Protein AF-A0A7V4G0C0-F1 (afdb_monomer_lite)

Structure (mmCIF, N/CA/C/O backbone):
data_AF-A0A7V4G0C0-F1
#
_entry.id   AF-A0A7V4G0C0-F1
#
loop_
_atom_site.group_PDB
_atom_site.id
_atom_site.type_symbol
_atom_site.label_atom_id
_atom_site.label_alt_id
_atom_site.label_comp_id
_atom_site.label_asym_id
_atom_site.label_entity_id
_atom_site.label_seq_id
_atom_site.pdbx_PDB_ins_code
_atom_site.Cartn_x
_atom_site.Cartn_y
_atom_site.Cartn_z
_atom_site.occupancy
_atom_site.B_iso_or_equiv
_atom_site.auth_seq_id
_atom_site.auth_comp_id
_atom_site.auth_asym_id
_atom_site.auth_atom_id
_atom_site.pdbx_PDB_model_num
ATOM 1 N N . MET A 1 1 ? -38.347 -63.646 46.752 1.00 43.72 1 MET A N 1
ATOM 2 C CA . MET A 1 1 ? -37.572 -63.851 47.993 1.00 43.72 1 MET A CA 1
ATOM 3 C C . MET A 1 1 ? -36.243 -63.121 47.839 1.00 43.72 1 MET A C 1
ATOM 5 O O . MET A 1 1 ? -35.435 -63.529 47.021 1.00 43.72 1 MET A O 1
ATOM 9 N N . ALA A 1 2 ? -36.072 -61.994 48.529 1.00 49.97 2 ALA A N 1
ATOM 10 C CA . ALA A 1 2 ? -34.759 -61.448 48.914 1.00 49.97 2 ALA A CA 1
ATOM 11 C C . ALA A 1 2 ? -34.487 -61.901 50.376 1.00 49.97 2 ALA A C 1
ATOM 13 O O . ALA A 1 2 ? -35.423 -62.475 50.945 1.00 49.97 2 ALA A O 1
ATOM 14 N N . PRO A 1 3 ? -33.349 -61.618 51.057 1.00 65.62 3 PRO A N 1
ATOM 15 C CA . PRO A 1 3 ? -32.111 -60.910 50.677 1.00 65.62 3 PRO A CA 1
ATOM 16 C C . PRO A 1 3 ? -30.822 -61.614 51.211 1.00 65.62 3 PRO A C 1
ATOM 18 O O . PRO A 1 3 ? -30.895 -62.747 51.664 1.00 65.62 3 PRO A O 1
ATOM 21 N N . MET A 1 4 ? -29.668 -60.919 51.162 1.00 47.00 4 MET A N 1
ATOM 22 C CA . MET A 1 4 ? -28.461 -60.952 52.044 1.00 47.00 4 MET A CA 1
ATOM 23 C C . MET A 1 4 ? -27.238 -60.651 51.152 1.00 47.00 4 MET A C 1
ATOM 25 O O . MET A 1 4 ? -26.798 -61.504 50.398 1.00 47.00 4 MET A O 1
ATOM 29 N N . SER A 1 5 ? -26.750 -59.418 50.981 1.00 51.62 5 SER A N 1
ATOM 30 C CA . SER A 1 5 ? -26.147 -58.476 51.938 1.00 51.62 5 SER A CA 1
ATOM 31 C C . SER A 1 5 ? -25.066 -59.094 52.827 1.00 51.62 5 SER A C 1
ATOM 33 O O . SER A 1 5 ? -25.373 -59.584 53.907 1.00 51.62 5 SER A O 1
ATOM 35 N N . SER A 1 6 ? -23.804 -58.955 52.409 1.00 59.97 6 SER A N 1
ATOM 36 C CA . SER A 1 6 ? -22.650 -58.907 53.312 1.00 59.97 6 SER A CA 1
ATOM 37 C C . SER A 1 6 ? -21.612 -57.927 52.776 1.00 59.97 6 SER A C 1
ATOM 39 O O . SER A 1 6 ? -21.005 -58.131 51.729 1.00 59.97 6 SER A O 1
ATOM 41 N N . ARG A 1 7 ? -21.445 -56.831 53.520 1.00 61.69 7 ARG A N 1
ATOM 42 C CA . ARG A 1 7 ? -20.310 -55.913 53.431 1.00 61.69 7 ARG A CA 1
ATOM 43 C C . ARG A 1 7 ? -19.134 -56.550 54.167 1.00 61.69 7 ARG A C 1
ATOM 45 O O . ARG A 1 7 ? -19.323 -57.027 55.282 1.00 61.69 7 ARG A O 1
ATOM 52 N N . MET A 1 8 ? -17.924 -56.440 53.631 1.00 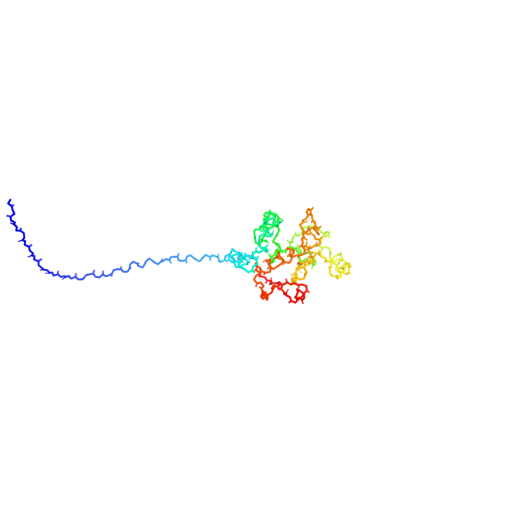60.06 8 MET A N 1
ATOM 53 C CA . MET A 1 8 ? -16.740 -56.400 54.484 1.00 60.06 8 MET A CA 1
ATOM 54 C C . MET A 1 8 ? -15.676 -55.484 53.882 1.00 60.06 8 MET A C 1
ATOM 56 O O . MET A 1 8 ? -15.568 -55.308 52.672 1.00 60.06 8 MET A O 1
ATOM 60 N N . VAL A 1 9 ? -15.000 -54.811 54.797 1.00 51.59 9 VAL A N 1
ATOM 61 C CA . VAL A 1 9 ? -14.252 -53.569 54.666 1.00 51.59 9 VAL A CA 1
ATOM 62 C C . VAL A 1 9 ? -12.749 -53.867 54.683 1.00 51.59 9 VAL A C 1
ATOM 64 O O . VAL A 1 9 ? -12.319 -54.780 55.375 1.00 51.59 9 VAL A O 1
ATOM 67 N N . SER A 1 10 ? -12.014 -53.041 53.930 1.00 48.03 10 SER A N 1
ATOM 68 C CA . SER A 1 10 ? -10.606 -52.624 54.063 1.00 48.03 10 SER A CA 1
ATOM 69 C C . SER A 1 10 ? -9.471 -53.659 54.118 1.00 48.03 10 SER A C 1
ATOM 71 O O . SER A 1 10 ? -9.377 -54.503 55.001 1.00 48.03 10 SER A O 1
ATOM 73 N N . ARG A 1 11 ? -8.468 -53.428 53.257 1.00 53.47 11 ARG A N 1
ATOM 74 C CA . ARG A 1 11 ? -7.074 -53.123 53.645 1.00 53.47 11 ARG A CA 1
ATOM 75 C C . ARG A 1 11 ? -6.246 -52.852 52.389 1.00 53.47 11 ARG A C 1
ATOM 77 O O . ARG A 1 11 ? -6.140 -53.704 51.517 1.00 53.47 11 ARG A O 1
ATOM 84 N N . GLY A 1 12 ? -5.723 -51.634 52.279 1.00 50.88 12 GLY A N 1
ATOM 85 C CA . GLY A 1 12 ? -4.867 -51.234 51.167 1.00 50.88 12 GLY A CA 1
ATOM 86 C C . GLY A 1 12 ? -3.451 -51.786 51.280 1.00 50.88 12 GLY A C 1
ATOM 87 O O . GLY A 1 12 ? -3.041 -52.215 52.352 1.00 50.88 12 GLY A O 1
ATOM 88 N N . LEU A 1 13 ? -2.689 -51.676 50.194 1.00 55.62 13 LEU A N 1
ATOM 89 C CA . LEU A 1 13 ? -1.322 -51.172 50.255 1.00 55.62 13 LEU A CA 1
ATOM 90 C C . LEU A 1 13 ? 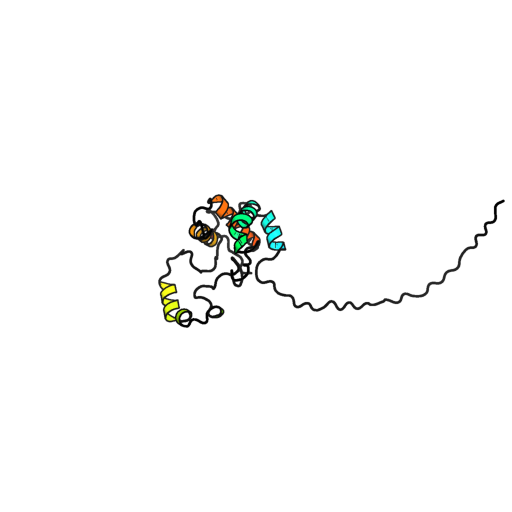-0.901 -50.689 48.866 1.00 55.62 13 LEU A C 1
ATOM 92 O O . LEU A 1 13 ? -1.011 -51.394 47.869 1.00 55.62 13 LEU A O 1
ATOM 96 N N . SER A 1 14 ? -0.462 -49.441 48.856 1.00 53.91 14 SER A N 1
ATOM 97 C CA . SER A 1 14 ? 0.157 -48.721 47.756 1.00 53.91 14 SER A CA 1
ATOM 98 C C . SER A 1 14 ? 1.357 -49.487 47.190 1.00 53.91 14 SER A C 1
ATOM 100 O O . SER A 1 14 ? 2.234 -49.875 47.961 1.00 53.91 14 SER A O 1
ATOM 102 N N . LEU A 1 15 ? 1.443 -49.637 45.865 1.00 57.47 15 LEU A N 1
ATOM 103 C CA . LEU A 1 15 ? 2.710 -49.893 45.181 1.00 57.47 15 LEU A CA 1
ATOM 104 C C . LEU A 1 15 ? 2.838 -48.993 43.943 1.00 57.47 15 LEU A C 1
ATOM 106 O O . LEU A 1 15 ? 2.327 -49.285 42.871 1.00 57.47 15 LEU A O 1
ATOM 110 N N . ILE A 1 16 ? 3.529 -47.878 44.185 1.00 58.19 16 ILE A N 1
ATOM 111 C CA . ILE A 1 16 ? 4.666 -47.365 43.412 1.00 58.19 16 ILE A CA 1
ATOM 112 C C . ILE A 1 16 ? 4.400 -47.005 41.942 1.00 58.19 16 ILE A C 1
ATOM 114 O O . ILE A 1 16 ? 4.313 -47.833 41.041 1.00 58.19 16 ILE A O 1
ATOM 118 N N . ALA A 1 17 ? 4.406 -45.689 41.736 1.00 51.28 17 ALA A N 1
ATOM 119 C CA . ALA A 1 17 ? 4.625 -45.004 40.479 1.00 51.28 17 ALA A CA 1
ATOM 120 C C . ALA A 1 17 ? 5.828 -45.560 39.697 1.00 51.28 17 ALA A C 1
ATOM 122 O O . ALA A 1 17 ? 6.952 -45.572 40.194 1.00 51.28 17 ALA A O 1
ATOM 123 N N . GLY A 1 18 ? 5.604 -45.913 38.434 1.00 50.22 18 GLY A N 1
ATOM 124 C CA . GLY A 1 18 ? 6.644 -45.871 37.414 1.00 50.22 18 GLY A CA 1
ATOM 125 C C . GLY A 1 18 ? 6.403 -44.633 36.554 1.00 50.22 18 GLY A C 1
ATOM 126 O O . GLY A 1 18 ? 5.352 -44.567 35.912 1.00 50.22 18 GLY A O 1
ATOM 127 N N . PRO A 1 19 ? 7.301 -43.632 36.527 1.00 51.25 19 PRO A N 1
ATOM 128 C CA . PRO A 1 19 ? 7.161 -42.545 35.584 1.00 51.25 19 PRO A CA 1
ATOM 129 C C . PRO A 1 19 ? 7.504 -43.138 34.219 1.00 51.25 19 PRO A C 1
ATOM 131 O O . PRO A 1 19 ? 8.668 -43.404 33.922 1.00 51.25 19 PRO A O 1
ATOM 134 N N . PHE A 1 20 ? 6.497 -43.363 33.376 1.00 54.84 20 PHE A N 1
ATOM 135 C CA . PHE A 1 20 ? 6.734 -43.419 31.940 1.00 54.84 20 PHE A CA 1
ATOM 136 C C . PHE A 1 20 ? 7.176 -42.016 31.530 1.00 54.84 20 PHE A C 1
ATOM 138 O O . PHE A 1 20 ? 6.380 -41.175 31.119 1.00 54.84 20 PHE A O 1
ATOM 145 N N . VAL A 1 21 ? 8.471 -41.757 31.716 1.00 57.97 21 VAL A N 1
ATOM 146 C CA . VAL A 1 21 ? 9.211 -40.687 31.067 1.00 57.97 21 VAL A CA 1
ATOM 147 C C . VAL A 1 21 ? 9.186 -41.037 29.585 1.00 57.97 21 VAL A C 1
ATOM 149 O O . VAL A 1 21 ? 10.120 -41.612 29.032 1.00 57.97 21 VAL A O 1
ATOM 152 N N . VAL A 1 22 ? 8.059 -40.737 28.940 1.00 59.72 22 VAL A N 1
ATOM 153 C CA . VAL A 1 22 ? 8.013 -40.522 27.502 1.00 59.72 22 VAL A CA 1
ATOM 154 C C . VAL A 1 22 ? 8.787 -39.230 27.311 1.00 59.72 22 VAL A C 1
ATOM 156 O O . VAL A 1 22 ? 8.243 -38.129 27.382 1.00 59.72 22 VAL A O 1
ATOM 159 N N . LEU A 1 23 ? 10.103 -39.392 27.199 1.00 57.41 23 LEU A N 1
ATOM 160 C CA . LEU A 1 23 ? 11.042 -38.380 26.765 1.00 57.41 23 LEU A CA 1
ATOM 161 C C . LEU A 1 23 ? 10.616 -38.010 25.344 1.00 57.41 23 LEU A C 1
ATOM 163 O O . LEU A 1 23 ? 11.039 -38.622 24.365 1.00 57.41 23 LEU A O 1
ATOM 167 N N . GLY A 1 24 ? 9.663 -37.083 25.256 1.00 56.28 24 GLY A N 1
ATOM 168 C CA . GLY A 1 24 ? 9.188 -36.532 24.006 1.00 56.28 24 GLY A CA 1
ATOM 169 C C . GLY A 1 24 ? 10.385 -35.936 23.295 1.00 56.28 24 GLY A C 1
ATOM 170 O O . GLY A 1 24 ? 10.938 -34.931 23.739 1.00 56.28 24 GLY A O 1
ATOM 171 N N . LEU A 1 25 ? 10.792 -36.586 22.206 1.00 63.81 25 LEU A N 1
ATOM 172 C CA . LEU A 1 25 ? 11.614 -36.010 21.154 1.00 63.81 25 LEU A CA 1
ATOM 173 C C . LEU A 1 25 ? 10.842 -34.812 20.594 1.00 63.81 25 LEU A C 1
ATOM 175 O O . LEU A 1 25 ? 10.155 -34.903 19.579 1.00 63.81 25 LEU A O 1
ATOM 179 N N . MET A 1 26 ? 10.914 -33.695 21.316 1.00 62.41 26 MET A N 1
ATOM 180 C CA . MET A 1 26 ? 10.516 -32.379 20.855 1.00 62.41 26 MET A CA 1
ATOM 181 C C . MET A 1 26 ? 11.519 -32.044 19.757 1.00 62.41 26 MET A C 1
ATOM 183 O O . MET A 1 26 ? 12.627 -31.573 20.015 1.00 62.41 26 MET A O 1
ATOM 187 N N . GLY A 1 27 ? 11.169 -32.466 18.543 1.00 57.12 27 GLY A N 1
ATOM 188 C CA . GLY A 1 27 ? 11.991 -32.323 17.362 1.00 57.12 27 GLY A CA 1
ATOM 189 C C . GLY A 1 27 ? 12.459 -30.884 17.245 1.00 57.12 27 GLY A C 1
ATOM 190 O O . GLY A 1 27 ? 11.662 -29.949 17.330 1.00 57.12 27 GLY A O 1
ATOM 191 N N . ILE A 1 28 ? 13.766 -30.735 17.056 1.00 65.31 28 ILE A N 1
ATOM 192 C CA . ILE A 1 28 ? 14.407 -29.509 16.601 1.00 65.31 28 ILE A CA 1
ATOM 193 C C . ILE A 1 28 ? 13.855 -29.257 15.195 1.00 65.31 28 ILE A C 1
ATOM 195 O O . ILE A 1 28 ? 14.437 -29.659 14.190 1.00 65.31 28 ILE A O 1
ATOM 199 N N . GLY A 1 29 ? 12.653 -28.689 15.125 1.00 56.47 29 GLY A N 1
ATOM 200 C CA . GLY A 1 29 ? 12.098 -28.170 13.894 1.00 56.47 29 GLY A CA 1
ATOM 201 C C . GLY A 1 29 ? 12.981 -27.002 13.505 1.00 56.47 29 GLY A C 1
ATOM 202 O O . GLY A 1 29 ? 13.102 -26.047 14.272 1.00 56.47 29 GLY A O 1
ATOM 203 N N . CYS A 1 30 ? 13.638 -27.091 12.351 1.00 53.53 30 CYS A N 1
ATOM 204 C CA . CYS A 1 30 ? 14.259 -25.932 11.735 1.00 53.53 30 CYS A CA 1
ATOM 205 C C . CYS A 1 30 ? 13.212 -24.816 11.748 1.00 53.53 30 CYS A C 1
ATOM 207 O O . CYS A 1 30 ? 12.168 -24.951 11.108 1.00 53.53 30 CYS A O 1
ATOM 209 N N . ALA A 1 31 ? 13.450 -23.765 12.533 1.00 54.53 31 ALA A N 1
ATOM 210 C CA . ALA A 1 31 ? 12.623 -22.577 12.509 1.00 54.53 31 ALA A CA 1
ATOM 211 C C . ALA A 1 31 ? 12.745 -22.010 11.095 1.00 54.53 31 ALA A C 1
ATOM 213 O O . ALA A 1 31 ? 13.726 -21.348 10.762 1.00 54.53 31 ALA A O 1
ATOM 214 N N . VAL A 1 32 ? 11.793 -22.356 10.231 1.00 56.25 32 VAL A N 1
ATOM 215 C CA . VAL A 1 32 ? 11.651 -21.725 8.928 1.00 56.25 32 VAL A CA 1
ATOM 216 C C . VAL A 1 32 ? 11.332 -20.276 9.254 1.00 56.25 32 VAL A C 1
ATOM 218 O O . VAL A 1 32 ? 10.226 -19.963 9.687 1.00 56.25 32 VAL A O 1
ATOM 221 N N . THR A 1 33 ? 12.324 -19.396 9.134 1.00 55.19 33 THR A N 1
ATOM 222 C CA . THR A 1 33 ? 12.103 -17.958 9.231 1.00 55.19 33 THR A CA 1
ATOM 223 C C . THR A 1 33 ? 11.214 -17.592 8.058 1.00 55.19 33 THR A C 1
ATOM 225 O O . THR A 1 33 ? 11.676 -17.486 6.921 1.00 55.19 33 THR A O 1
ATOM 228 N N . GLN A 1 34 ? 9.912 -17.514 8.317 1.00 57.50 34 GLN A N 1
ATOM 229 C CA . GLN A 1 34 ? 8.925 -17.166 7.314 1.00 57.50 34 GLN A CA 1
ATOM 230 C C . GLN A 1 34 ? 9.250 -15.748 6.836 1.00 57.50 34 GLN A C 1
ATOM 232 O O . GLN A 1 34 ? 9.122 -14.792 7.592 1.00 57.50 34 GLN A O 1
ATOM 237 N N . MET A 1 35 ? 9.756 -15.629 5.607 1.00 60.75 35 MET A N 1
ATOM 238 C CA . MET A 1 35 ? 10.084 -14.337 5.009 1.00 60.75 35 MET A CA 1
ATOM 239 C C . MET A 1 35 ? 8.783 -13.621 4.623 1.00 60.75 35 MET A C 1
ATOM 241 O O . MET A 1 35 ? 7.941 -14.183 3.918 1.00 60.75 35 MET A O 1
ATOM 245 N N . GLY A 1 36 ? 8.618 -12.387 5.099 1.00 75.00 36 GLY A N 1
ATOM 246 C CA . GLY A 1 36 ? 7.429 -11.564 4.879 1.00 75.00 36 GLY A CA 1
ATOM 247 C C . GLY A 1 36 ? 6.325 -11.767 5.922 1.00 75.00 36 GLY A C 1
ATOM 248 O O . GLY A 1 36 ? 6.544 -12.313 6.998 1.00 75.00 36 GLY A O 1
ATOM 249 N N . ALA A 1 37 ? 5.112 -11.293 5.613 1.00 86.25 37 ALA A N 1
ATOM 250 C CA . ALA A 1 37 ? 4.005 -11.288 6.575 1.00 86.25 37 ALA A CA 1
ATOM 251 C C . ALA A 1 37 ? 3.594 -12.699 7.058 1.00 86.25 37 ALA A C 1
ATOM 253 O O . ALA A 1 37 ? 3.952 -13.721 6.469 1.00 86.25 37 ALA A O 1
ATOM 254 N N . THR A 1 38 ? 2.809 -12.790 8.121 1.00 89.75 38 THR A N 1
ATOM 255 C CA . THR A 1 38 ? 2.214 -14.055 8.584 1.00 89.75 38 THR A CA 1
ATOM 256 C C . THR A 1 38 ? 0.690 -14.033 8.462 1.00 89.75 38 THR A C 1
ATOM 258 O O . THR A 1 38 ? 0.101 -13.042 8.033 1.00 89.75 38 THR A O 1
ATOM 261 N N . GLN A 1 39 ? 0.032 -15.148 8.790 1.00 91.50 39 GLN A N 1
ATOM 262 C CA . GLN A 1 39 ? -1.431 -15.161 8.912 1.00 91.50 39 GLN A CA 1
ATOM 263 C C . GLN A 1 39 ? -1.898 -14.367 10.142 1.00 91.50 39 GLN A C 1
ATOM 265 O O . GLN A 1 39 ? -2.913 -13.679 10.078 1.00 91.50 39 GLN A O 1
ATOM 270 N N . ASP A 1 40 ? -1.116 -14.365 11.222 1.00 92.69 40 ASP A N 1
ATOM 271 C CA . ASP A 1 40 ? -1.403 -13.545 12.404 1.00 92.69 40 ASP A CA 1
ATOM 272 C C . ASP A 1 40 ? -1.310 -12.047 12.086 1.00 92.69 40 ASP A C 1
ATOM 274 O O . ASP A 1 40 ? -2.140 -11.255 12.537 1.00 92.69 40 ASP A O 1
ATOM 278 N N . ASP A 1 41 ? -0.343 -11.652 11.251 1.00 93.25 41 ASP A N 1
ATOM 279 C CA . ASP A 1 41 ? -0.267 -10.288 10.725 1.00 93.25 41 ASP A CA 1
ATOM 280 C C . ASP A 1 41 ? -1.522 -9.909 9.940 1.00 93.25 41 ASP A C 1
ATOM 282 O O . ASP A 1 41 ? -2.035 -8.804 10.112 1.00 93.25 41 ASP A O 1
ATOM 286 N N . LEU A 1 42 ? -2.026 -10.815 9.095 1.00 95.00 42 LEU A N 1
ATOM 287 C CA . LEU A 1 42 ? -3.244 -10.590 8.322 1.00 95.00 42 LEU A CA 1
ATOM 288 C C . LEU A 1 42 ? -4.460 -10.407 9.238 1.00 95.00 42 LEU A C 1
ATOM 290 O O . LEU A 1 42 ? -5.227 -9.460 9.056 1.00 95.00 42 LEU A O 1
ATOM 294 N N . ALA A 1 43 ? -4.623 -11.268 10.244 1.00 96.38 43 ALA A N 1
ATOM 295 C CA . ALA A 1 43 ? -5.723 -11.173 11.201 1.00 96.38 43 ALA A CA 1
ATOM 296 C C . ALA A 1 43 ? -5.684 -9.844 11.975 1.00 96.38 43 ALA A C 1
ATOM 298 O O . ALA A 1 43 ? -6.685 -9.127 12.047 1.00 96.38 43 ALA A O 1
ATOM 299 N N . ARG A 1 44 ? -4.504 -9.466 12.484 1.00 94.81 44 ARG A N 1
ATOM 300 C CA . ARG A 1 44 ? -4.284 -8.183 13.164 1.00 94.81 44 ARG A CA 1
ATOM 301 C C . ARG A 1 44 ? -4.588 -6.999 12.243 1.00 94.81 44 ARG A C 1
ATOM 303 O O . ARG A 1 44 ? -5.325 -6.096 12.634 1.00 94.81 44 ARG A O 1
ATOM 310 N N . ALA A 1 45 ? -4.068 -7.016 11.018 1.00 95.81 45 ALA A N 1
ATOM 311 C CA . ALA A 1 45 ? -4.268 -5.948 10.045 1.00 95.81 45 ALA A CA 1
ATOM 312 C C . ALA A 1 45 ? -5.732 -5.793 9.622 1.00 95.81 45 ALA A C 1
ATOM 314 O O . ALA A 1 45 ? -6.205 -4.670 9.473 1.00 95.81 45 ALA A O 1
ATOM 315 N N . THR A 1 46 ? -6.466 -6.899 9.492 1.00 96.81 46 THR A N 1
ATOM 316 C CA . THR A 1 46 ? -7.904 -6.887 9.182 1.00 96.81 46 THR A CA 1
ATOM 317 C C . THR A 1 46 ? -8.702 -6.189 10.285 1.00 96.81 46 THR A C 1
ATOM 319 O O . THR A 1 46 ? -9.607 -5.414 9.990 1.00 96.81 46 THR A O 1
ATOM 322 N N . GLY A 1 47 ? -8.330 -6.389 11.555 1.00 94.56 47 GLY A N 1
ATOM 323 C CA . GLY A 1 47 ? -8.929 -5.662 12.678 1.00 94.56 47 GLY A CA 1
ATOM 324 C C . GLY A 1 47 ? -8.558 -4.174 12.718 1.00 94.56 47 GLY A C 1
ATOM 325 O O . GLY A 1 47 ? -9.390 -3.344 13.070 1.00 94.56 47 GLY A O 1
ATOM 326 N N . GLN A 1 48 ? -7.324 -3.822 12.341 1.00 94.62 48 GLN A N 1
ATOM 327 C CA . GLN A 1 48 ? -6.831 -2.437 12.357 1.00 94.62 48 GLN A CA 1
ATOM 328 C C . GLN A 1 48 ? -7.310 -1.601 11.158 1.00 94.62 48 GLN A C 1
ATOM 330 O O . GLN A 1 48 ? -7.462 -0.389 11.279 1.00 94.62 48 GLN A O 1
ATOM 335 N N . ALA A 1 49 ? -7.523 -2.231 10.002 1.00 96.56 49 ALA A N 1
ATOM 336 C CA . ALA A 1 49 ? -7.799 -1.566 8.732 1.00 96.56 49 ALA A CA 1
ATOM 337 C C . ALA A 1 49 ? -8.786 -2.379 7.872 1.00 96.56 49 ALA A C 1
ATOM 339 O O . ALA A 1 49 ? -8.487 -2.735 6.730 1.00 96.56 49 ALA A O 1
ATOM 340 N N . SER A 1 50 ? -9.974 -2.664 8.412 1.00 96.88 50 SER A N 1
ATOM 341 C CA . SER A 1 50 ? -10.982 -3.542 7.791 1.00 96.88 50 SER A CA 1
ATOM 342 C C . SER A 1 50 ? -11.405 -3.109 6.385 1.00 96.88 50 SER A C 1
ATOM 344 O O . SER A 1 50 ? -11.382 -3.919 5.464 1.00 96.88 50 SER A O 1
ATOM 346 N N . GLN A 1 51 ? -11.691 -1.819 6.174 1.00 97.56 51 GLN A N 1
ATOM 347 C CA . GLN A 1 51 ? -12.009 -1.300 4.837 1.00 97.56 51 GLN A CA 1
ATOM 348 C C . GLN A 1 51 ? -10.867 -1.561 3.843 1.00 97.56 51 GLN A C 1
ATOM 350 O O . GLN A 1 51 ? -11.104 -1.895 2.684 1.00 97.56 51 GLN A O 1
ATOM 355 N N . GLY A 1 52 ? -9.620 -1.412 4.291 1.00 97.81 52 GLY A N 1
ATOM 356 C CA . GLY A 1 52 ? -8.447 -1.667 3.465 1.00 97.81 52 GLY A CA 1
ATOM 357 C C . GLY A 1 52 ? -8.300 -3.139 3.108 1.00 97.81 52 GLY A C 1
ATOM 358 O O . GLY A 1 52 ? -8.018 -3.448 1.953 1.00 97.81 52 GLY A O 1
ATOM 359 N N . ALA A 1 53 ? -8.554 -4.031 4.069 1.00 98.19 53 ALA A N 1
ATOM 360 C CA . ALA A 1 53 ? -8.575 -5.473 3.848 1.00 98.19 53 ALA A CA 1
ATOM 361 C C . ALA A 1 53 ? -9.628 -5.860 2.797 1.00 98.19 53 ALA A C 1
ATOM 363 O O . ALA A 1 53 ? -9.324 -6.587 1.854 1.00 98.19 53 ALA A O 1
ATOM 364 N N . ASP A 1 54 ? -10.834 -5.297 2.897 1.00 98.38 54 ASP A N 1
ATOM 365 C CA . ASP A 1 54 ? -11.929 -5.545 1.958 1.00 98.38 54 ASP A CA 1
ATOM 366 C C . ASP A 1 54 ? -11.595 -5.090 0.531 1.00 98.38 54 ASP A C 1
ATOM 368 O O . ASP A 1 54 ? -11.848 -5.809 -0.440 1.00 98.38 54 ASP A O 1
ATOM 372 N N . VAL A 1 55 ? -11.034 -3.885 0.381 1.00 98.00 55 VAL A N 1
ATOM 373 C CA . VAL A 1 55 ? -10.603 -3.378 -0.931 1.00 98.00 55 VAL A CA 1
ATOM 374 C C . VAL A 1 55 ? -9.464 -4.237 -1.478 1.00 98.00 55 VAL A C 1
ATOM 376 O O . VAL A 1 55 ? -9.507 -4.643 -2.638 1.00 98.00 55 VAL A O 1
ATOM 379 N N . PHE A 1 56 ? -8.473 -4.567 -0.651 1.00 97.69 56 PHE A N 1
ATOM 380 C CA . PHE A 1 56 ? -7.329 -5.370 -1.065 1.00 97.69 56 PHE A CA 1
ATOM 381 C C . PHE A 1 56 ? -7.744 -6.774 -1.529 1.00 97.69 56 PHE A C 1
ATOM 383 O O . PHE A 1 56 ? -7.273 -7.241 -2.568 1.00 97.69 56 PHE A O 1
ATOM 390 N N . ALA A 1 57 ? -8.672 -7.420 -0.819 1.00 97.38 57 ALA A N 1
ATOM 391 C CA . ALA A 1 57 ? -9.203 -8.729 -1.188 1.00 97.38 57 ALA A CA 1
ATOM 392 C C . ALA A 1 57 ? -9.869 -8.720 -2.576 1.00 97.38 57 ALA A C 1
ATOM 394 O O . ALA A 1 57 ? -9.651 -9.633 -3.373 1.00 97.38 57 ALA A O 1
ATOM 395 N N . ARG A 1 58 ? -10.641 -7.672 -2.899 1.00 96.12 58 ARG A N 1
ATOM 396 C CA . ARG A 1 58 ? -11.340 -7.556 -4.192 1.00 96.12 58 ARG A CA 1
ATOM 397 C C . ARG A 1 58 ? -10.424 -7.149 -5.345 1.00 96.12 58 ARG A C 1
ATOM 399 O O . ARG A 1 58 ? -10.548 -7.680 -6.448 1.00 96.12 58 ARG A O 1
ATOM 406 N N . GLU A 1 59 ? -9.516 -6.210 -5.099 1.00 95.56 59 GLU A N 1
ATOM 407 C CA . GLU A 1 59 ? -8.777 -5.527 -6.168 1.00 95.56 59 GLU A CA 1
ATOM 408 C C . GLU A 1 59 ? -7.348 -6.059 -6.362 1.00 95.56 59 GLU A C 1
ATOM 410 O O . GLU A 1 59 ? -6.800 -5.968 -7.461 1.00 95.56 59 GLU A O 1
ATOM 415 N N . CYS A 1 60 ? -6.723 -6.619 -5.318 1.00 94.69 60 CYS A N 1
ATOM 416 C CA . CYS A 1 60 ? -5.276 -6.872 -5.285 1.00 94.69 60 CYS A CA 1
ATOM 417 C C . CYS A 1 60 ? -4.914 -8.348 -5.055 1.00 94.69 60 CYS A C 1
ATOM 419 O O . CYS A 1 60 ? -4.012 -8.878 -5.716 1.00 94.69 60 CYS A O 1
ATOM 421 N N . ALA A 1 61 ? -5.613 -9.022 -4.137 1.00 95.38 61 ALA A N 1
ATOM 422 C CA . ALA A 1 61 ? -5.235 -10.341 -3.626 1.00 95.38 61 ALA A CA 1
ATOM 423 C C . ALA A 1 61 ? -5.182 -11.431 -4.709 1.00 95.38 61 ALA A C 1
ATOM 425 O O . ALA A 1 61 ? -4.329 -12.313 -4.642 1.00 95.38 61 ALA A O 1
ATOM 426 N N . ARG A 1 62 ? -5.996 -11.322 -5.770 1.00 91.88 62 ARG A N 1
ATOM 427 C CA . ARG A 1 62 ? -5.995 -12.281 -6.895 1.00 91.88 62 ARG A CA 1
ATOM 428 C C . ARG A 1 62 ? -4.616 -12.479 -7.541 1.00 91.88 62 ARG A C 1
ATOM 430 O O . ARG A 1 62 ? -4.334 -13.555 -8.054 1.00 91.88 62 ARG A O 1
ATOM 437 N N . CYS A 1 63 ? -3.778 -11.437 -7.536 1.00 90.31 63 CYS A N 1
ATOM 438 C CA . CYS A 1 63 ? -2.431 -11.469 -8.111 1.00 90.31 63 CYS A CA 1
ATOM 439 C C . CYS A 1 63 ? -1.339 -11.432 -7.040 1.00 90.31 63 CYS A C 1
ATOM 441 O O . CYS A 1 63 ? -0.258 -11.969 -7.255 1.00 90.31 63 CYS A O 1
ATOM 443 N N . HIS A 1 64 ? -1.590 -10.767 -5.912 1.00 91.56 64 HIS A N 1
ATOM 444 C CA . HIS A 1 64 ? -0.571 -10.517 -4.892 1.00 91.56 64 HIS A CA 1
ATOM 445 C C . HIS A 1 64 ? -0.691 -11.416 -3.653 1.00 91.56 64 HIS A C 1
ATOM 447 O O . HIS A 1 64 ? 0.160 -11.339 -2.767 1.00 91.56 64 HIS A O 1
ATOM 453 N N . GLY A 1 65 ? -1.712 -12.273 -3.593 1.00 92.88 65 GLY A N 1
ATOM 454 C CA . GLY A 1 65 ? -2.061 -13.065 -2.416 1.00 92.88 65 GLY A CA 1
ATOM 455 C C . GLY A 1 65 ? -2.690 -12.224 -1.303 1.00 92.88 65 GLY A C 1
ATOM 456 O O . GLY A 1 65 ? -2.531 -11.008 -1.278 1.00 92.88 65 GLY A O 1
ATOM 457 N N . ASP A 1 66 ? -3.387 -12.873 -0.371 1.00 94.88 66 ASP A N 1
ATOM 458 C CA . ASP A 1 66 ? -4.269 -12.223 0.620 1.00 94.88 66 ASP A CA 1
ATOM 459 C C . ASP A 1 66 ? -3.589 -11.211 1.552 1.00 94.88 66 ASP A C 1
ATOM 461 O O . ASP A 1 66 ? -4.223 -10.277 2.033 1.00 94.88 66 ASP A O 1
ATOM 465 N N . ARG A 1 67 ? -2.284 -11.366 1.785 1.00 92.75 67 ARG A N 1
ATOM 466 C CA . ARG A 1 67 ? -1.461 -10.474 2.617 1.00 92.75 67 ARG A CA 1
ATOM 467 C C . ARG A 1 67 ? -0.342 -9.804 1.814 1.00 92.75 67 ARG A C 1
ATOM 469 O O . ARG A 1 67 ? 0.653 -9.358 2.380 1.00 92.75 67 ARG A O 1
ATOM 476 N N . GLY A 1 68 ? -0.469 -9.776 0.485 1.00 92.12 68 GLY A N 1
ATOM 477 C CA . GLY A 1 68 ? 0.531 -9.198 -0.414 1.00 92.12 68 GLY A CA 1
ATOM 478 C C . GLY A 1 68 ? 1.854 -9.963 -0.442 1.00 92.12 68 GLY A C 1
ATOM 479 O O . GLY A 1 68 ? 2.889 -9.376 -0.743 1.00 92.12 68 GLY A O 1
ATOM 480 N N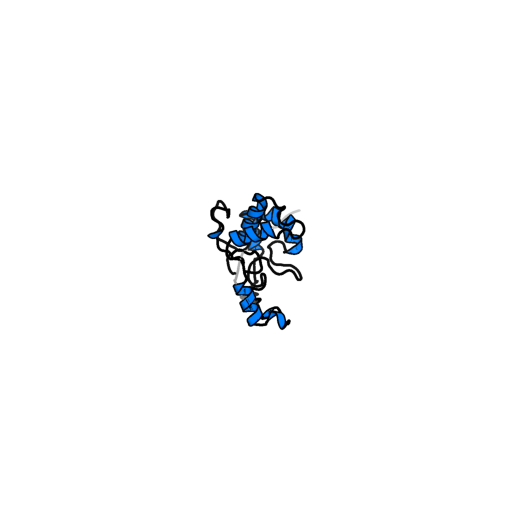 . GLN A 1 69 ? 1.844 -11.249 -0.098 1.00 89.69 69 GLN A N 1
ATOM 481 C CA . GLN A 1 69 ? 3.032 -12.101 -0.025 1.00 89.69 69 GLN A CA 1
ATOM 482 C C . GLN A 1 69 ? 3.565 -12.562 -1.382 1.00 89.69 69 GLN A C 1
ATOM 484 O O . GLN A 1 69 ? 4.643 -13.145 -1.444 1.00 89.69 69 GLN A O 1
ATOM 489 N N . GLY A 1 70 ? 2.821 -12.299 -2.454 1.00 86.94 70 GLY A N 1
ATOM 490 C CA . GLY A 1 70 ? 3.105 -12.839 -3.772 1.00 86.94 70 GLY A CA 1
ATOM 491 C C . GLY A 1 70 ? 2.596 -14.273 -3.927 1.00 86.94 70 GLY A C 1
ATOM 492 O O . GLY A 1 70 ? 2.534 -15.048 -2.972 1.00 86.94 70 GLY A O 1
ATOM 493 N N . VAL A 1 71 ? 2.196 -14.630 -5.144 1.00 83.25 71 VAL A N 1
ATOM 494 C CA . VAL A 1 71 ? 1.788 -15.993 -5.511 1.00 83.25 71 VAL A CA 1
ATOM 495 C C . VAL A 1 71 ? 2.405 -16.365 -6.857 1.00 83.25 71 VAL A C 1
ATOM 497 O O . VAL A 1 71 ? 2.469 -15.545 -7.776 1.00 83.25 71 VAL A O 1
ATOM 500 N N . GLY A 1 72 ? 2.878 -17.607 -6.988 1.00 83.31 72 GLY A N 1
ATOM 501 C CA . GLY A 1 72 ? 3.541 -18.077 -8.208 1.00 83.31 72 GLY A CA 1
ATOM 502 C C . GLY A 1 72 ? 4.773 -17.235 -8.558 1.00 83.31 72 GLY A C 1
ATOM 503 O O . GLY A 1 72 ? 5.713 -17.152 -7.775 1.00 83.31 72 GLY A O 1
ATOM 504 N N . SER A 1 73 ? 4.766 -16.610 -9.739 1.00 77.31 73 SER A N 1
ATOM 505 C CA . SER A 1 73 ? 5.850 -15.738 -10.219 1.00 77.31 73 SER A CA 1
ATOM 506 C C . SER A 1 73 ? 5.718 -14.272 -9.785 1.00 77.31 73 SER A C 1
ATOM 508 O O . SER A 1 73 ? 6.543 -13.447 -10.178 1.00 77.31 73 SER A O 1
ATOM 510 N N . VAL A 1 74 ? 4.666 -13.912 -9.044 1.00 79.75 74 VAL A N 1
ATOM 511 C CA . VAL A 1 74 ? 4.477 -12.551 -8.529 1.00 79.75 74 VAL A CA 1
ATOM 512 C C . VAL A 1 74 ? 5.190 -12.446 -7.178 1.00 79.75 74 VAL A C 1
ATOM 514 O O . VAL A 1 74 ? 4.809 -13.175 -6.264 1.00 79.75 74 VAL A O 1
ATOM 517 N N . PRO A 1 75 ? 6.205 -11.573 -7.020 1.00 76.75 75 PRO A N 1
ATOM 518 C CA . PRO A 1 75 ? 6.881 -11.389 -5.738 1.00 76.75 75 PRO A CA 1
ATOM 519 C C . PRO A 1 75 ? 5.973 -10.692 -4.716 1.00 76.75 75 PRO A C 1
ATOM 521 O O . PRO A 1 75 ? 4.932 -10.123 -5.066 1.00 76.75 75 PRO A O 1
ATOM 524 N N . ALA A 1 76 ? 6.392 -10.700 -3.450 1.00 83.56 76 ALA A N 1
ATOM 525 C CA . ALA A 1 76 ? 5.728 -9.943 -2.395 1.00 83.56 76 ALA A CA 1
ATOM 526 C C . ALA A 1 76 ? 5.659 -8.439 -2.727 1.00 83.56 76 ALA A C 1
ATOM 528 O O . ALA A 1 76 ? 6.534 -7.889 -3.398 1.00 83.56 76 ALA A O 1
ATOM 529 N N . ILE A 1 77 ? 4.618 -7.759 -2.238 1.00 85.81 77 ILE A N 1
ATOM 530 C CA . ILE A 1 77 ? 4.465 -6.302 -2.377 1.00 85.81 77 ILE A CA 1
ATOM 531 C C . ILE A 1 77 ? 5.446 -5.575 -1.448 1.00 85.81 77 ILE A C 1
ATOM 533 O O . ILE A 1 77 ? 6.047 -4.583 -1.852 1.00 85.81 77 ILE A O 1
ATOM 537 N N . LEU A 1 78 ? 5.594 -6.057 -0.208 1.00 84.56 78 LEU A N 1
ATOM 538 C CA . LEU A 1 78 ? 6.429 -5.466 0.843 1.00 84.56 78 LEU A CA 1
ATOM 539 C C . LEU A 1 78 ? 7.204 -6.560 1.599 1.00 84.56 78 LEU A C 1
ATOM 541 O O . LEU A 1 78 ? 6.684 -7.663 1.780 1.00 84.56 78 LEU A O 1
ATOM 545 N N . GLY A 1 79 ? 8.403 -6.224 2.085 1.00 75.50 79 GLY A N 1
ATOM 546 C CA . GLY A 1 79 ? 9.297 -7.125 2.832 1.00 75.50 79 GLY A CA 1
ATOM 547 C C . GLY A 1 79 ? 10.469 -7.680 1.997 1.00 75.50 79 GLY A C 1
ATOM 548 O O . GLY A 1 79 ? 10.649 -7.285 0.845 1.00 75.50 79 GLY A O 1
ATOM 549 N N . PRO A 1 80 ? 11.298 -8.579 2.557 1.00 62.31 80 PRO A N 1
ATOM 550 C CA . PRO A 1 80 ? 12.392 -9.257 1.888 1.00 62.31 80 PRO A CA 1
ATOM 551 C C . PRO A 1 80 ? 11.885 -9.955 0.636 1.00 62.31 80 PRO A C 1
ATOM 553 O O . PRO A 1 80 ? 10.900 -10.689 0.677 1.00 62.31 80 PRO A O 1
ATOM 556 N N . SER A 1 81 ? 12.582 -9.748 -0.477 1.00 59.88 81 SER A N 1
ATOM 557 C CA . SER A 1 81 ? 12.192 -10.245 -1.806 1.00 59.88 81 SER A CA 1
ATOM 558 C C . SER A 1 81 ? 10.977 -9.554 -2.439 1.00 59.88 81 SER A C 1
ATOM 560 O O . SER A 1 81 ? 10.581 -9.942 -3.541 1.00 59.88 81 SER A O 1
ATOM 562 N N . ALA A 1 82 ? 10.410 -8.510 -1.818 1.00 68.94 82 ALA A N 1
ATOM 563 C CA . ALA A 1 82 ? 9.648 -7.526 -2.579 1.00 68.94 82 ALA A CA 1
ATOM 564 C C . ALA A 1 82 ? 10.579 -6.870 -3.608 1.00 68.94 82 ALA A C 1
ATOM 566 O O . ALA A 1 82 ? 11.776 -6.786 -3.353 1.00 68.94 82 ALA A O 1
ATOM 567 N N . LEU A 1 83 ? 10.024 -6.511 -4.775 1.00 60.16 83 LEU A N 1
ATOM 568 C CA . LEU A 1 83 ? 10.685 -6.022 -6.004 1.00 60.16 83 LEU A CA 1
ATOM 569 C C . LEU A 1 83 ? 12.202 -5.719 -5.893 1.00 60.16 83 LEU A C 1
ATOM 571 O O . LEU A 1 83 ? 12.579 -4.922 -5.039 1.00 60.16 83 LEU A O 1
ATOM 575 N N . PRO A 1 84 ? 13.060 -6.239 -6.803 1.00 52.75 84 PRO A N 1
ATOM 576 C CA . PRO A 1 84 ? 14.512 -6.048 -6.730 1.00 52.75 84 PRO A CA 1
ATOM 577 C C . PRO A 1 84 ? 14.870 -4.580 -6.490 1.00 52.75 84 PRO A C 1
ATOM 579 O O . PRO A 1 84 ? 14.485 -3.741 -7.311 1.00 52.75 84 PRO A O 1
ATOM 582 N N . GLU A 1 85 ? 15.582 -4.297 -5.389 1.00 52.69 85 GLU A N 1
ATOM 583 C CA . GLU A 1 85 ? 16.051 -2.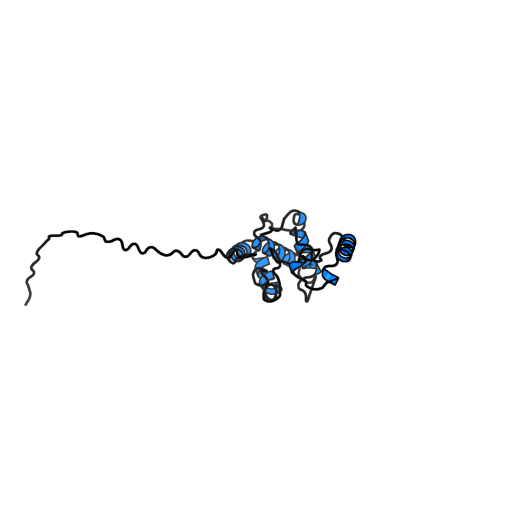947 -5.061 1.00 52.69 85 GLU A CA 1
ATOM 584 C C . GLU A 1 85 ? 16.780 -2.375 -6.267 1.00 52.69 85 GLU A C 1
ATOM 586 O O . GLU A 1 85 ? 17.529 -3.103 -6.915 1.00 52.69 85 GLU A O 1
ATOM 591 N N . TYR A 1 86 ? 16.564 -1.104 -6.593 1.00 49.94 86 TYR A N 1
ATOM 592 C CA . TYR A 1 86 ? 17.376 -0.461 -7.608 1.00 49.94 86 TYR A CA 1
ATOM 593 C C . TYR A 1 86 ? 18.747 -0.026 -7.033 1.00 49.94 86 TYR A C 1
ATOM 595 O O . TYR A 1 86 ? 18.783 0.555 -5.949 1.00 49.94 86 TYR A O 1
ATOM 603 N N . PRO A 1 87 ? 19.868 -0.197 -7.766 1.00 52.53 87 PRO A N 1
ATOM 604 C CA . PRO A 1 87 ? 19.999 -0.986 -8.985 1.00 52.53 87 PRO A CA 1
ATOM 605 C C . PRO A 1 87 ? 19.747 -2.454 -8.679 1.00 52.53 87 PRO A C 1
ATOM 607 O O . PRO A 1 87 ? 20.294 -2.966 -7.708 1.00 52.53 87 PRO A O 1
ATOM 610 N N . ARG A 1 88 ? 18.902 -3.085 -9.511 1.00 52.44 88 ARG A N 1
ATOM 611 C CA . ARG A 1 88 ? 18.471 -4.493 -9.406 1.00 52.44 88 ARG A CA 1
ATOM 612 C C . ARG A 1 88 ? 19.575 -5.323 -8.774 1.00 52.44 88 ARG A C 1
ATOM 614 O O . ARG A 1 88 ? 20.657 -5.433 -9.349 1.00 52.44 88 ARG A O 1
ATOM 621 N N . SER A 1 89 ? 19.300 -5.879 -7.599 1.00 49.12 89 SER A N 1
ATOM 622 C CA . SER A 1 89 ? 20.250 -6.772 -6.960 1.00 49.12 89 SER A CA 1
ATOM 623 C C . SER A 1 89 ? 20.607 -7.876 -7.964 1.00 49.12 89 SER A C 1
ATOM 625 O O . SER A 1 89 ? 19.743 -8.585 -8.488 1.00 49.12 89 SER A O 1
ATOM 627 N N . VAL A 1 90 ? 21.899 -7.961 -8.291 1.00 52.59 90 VAL A N 1
ATOM 628 C CA . VAL A 1 90 ? 22.498 -8.868 -9.294 1.00 52.59 90 VAL A CA 1
ATOM 629 C C . VAL A 1 90 ? 22.105 -10.340 -9.104 1.00 52.59 90 VAL A C 1
ATOM 631 O O . VAL A 1 90 ? 22.230 -11.147 -10.016 1.00 52.59 90 VAL A O 1
ATOM 634 N N . VAL A 1 91 ? 21.563 -10.684 -7.936 1.00 49.03 91 VAL A N 1
ATOM 635 C CA . VAL A 1 91 ? 21.036 -12.005 -7.582 1.00 49.03 91 VAL A CA 1
ATOM 636 C C . VAL A 1 91 ? 19.782 -12.430 -8.359 1.00 49.03 91 VAL A C 1
ATOM 638 O O . VAL A 1 91 ? 19.485 -13.619 -8.371 1.00 49.03 91 VAL A O 1
ATOM 641 N N . ALA A 1 92 ? 19.053 -11.522 -9.024 1.00 52.44 92 ALA A N 1
ATOM 642 C CA . ALA A 1 92 ? 17.810 -11.868 -9.733 1.00 52.44 92 ALA A CA 1
ATOM 643 C C . ALA A 1 92 ? 17.919 -11.931 -11.273 1.00 52.44 92 ALA A C 1
ATOM 645 O O . ALA A 1 92 ? 16.930 -12.259 -11.928 1.00 52.44 92 ALA A O 1
ATOM 646 N N . SER A 1 93 ? 19.068 -11.600 -11.880 1.00 54.69 93 SER A N 1
ATOM 647 C CA . SER A 1 93 ? 19.182 -11.472 -13.342 1.00 54.69 93 SER A CA 1
ATOM 648 C C . SER A 1 93 ? 20.498 -12.015 -13.900 1.00 54.69 93 SER A C 1
ATOM 650 O O . SER A 1 93 ? 21.567 -11.504 -13.583 1.00 54.69 93 SER A O 1
ATOM 652 N N . ASN A 1 94 ? 20.405 -12.967 -14.834 1.00 58.84 94 ASN A N 1
ATOM 653 C CA . ASN A 1 94 ? 21.542 -13.466 -15.623 1.00 58.84 94 ASN A CA 1
ATOM 654 C C . ASN A 1 94 ? 21.808 -12.654 -16.906 1.00 58.84 94 ASN A C 1
ATOM 656 O O . ASN A 1 94 ? 22.671 -13.026 -17.694 1.00 58.84 94 ASN A O 1
ATOM 660 N N . ASP A 1 95 ? 21.068 -11.571 -17.151 1.00 69.06 95 ASP A N 1
ATOM 661 C CA . ASP A 1 95 ? 21.264 -10.721 -18.329 1.00 69.06 95 ASP A CA 1
ATOM 662 C C . ASP A 1 95 ? 22.449 -9.745 -18.115 1.00 69.06 95 ASP A C 1
ATOM 664 O O . ASP A 1 95 ? 22.391 -8.907 -17.207 1.00 69.06 95 ASP A O 1
ATOM 668 N N . PRO A 1 96 ? 23.522 -9.814 -18.931 1.00 65.00 96 PRO A N 1
ATOM 669 C CA . PRO A 1 96 ? 24.702 -8.955 -18.804 1.00 65.00 96 PRO A CA 1
ATOM 670 C C . PRO A 1 96 ? 24.404 -7.464 -18.977 1.00 65.00 96 PRO A C 1
ATOM 672 O O . PRO A 1 96 ? 24.980 -6.645 -18.264 1.00 65.00 96 PRO A O 1
ATOM 675 N N . ALA A 1 97 ? 23.467 -7.101 -19.861 1.00 64.88 97 ALA A N 1
ATOM 676 C CA . ALA A 1 97 ? 23.055 -5.710 -20.047 1.00 64.88 97 ALA A CA 1
ATOM 677 C C . ALA A 1 97 ? 22.336 -5.175 -18.803 1.00 64.88 97 ALA A C 1
ATOM 679 O O . ALA A 1 97 ? 22.282 -3.966 -18.558 1.00 64.88 97 ALA A O 1
ATOM 680 N N . LEU A 1 98 ? 21.789 -6.084 -17.988 1.00 61.09 98 LEU A N 1
ATOM 681 C CA . LEU A 1 98 ? 21.159 -5.732 -16.732 1.00 61.09 98 LEU A CA 1
ATOM 682 C C . LEU A 1 98 ? 22.154 -5.545 -15.577 1.00 61.09 98 LEU A C 1
ATOM 684 O O . LEU A 1 98 ? 21.844 -4.822 -14.629 1.00 61.09 98 LEU A O 1
ATOM 688 N N . ASN A 1 99 ? 23.359 -6.090 -15.697 1.00 65.12 99 ASN A N 1
ATOM 689 C CA . ASN A 1 99 ? 24.388 -6.056 -14.661 1.00 65.12 99 ASN A CA 1
ATOM 690 C C . ASN A 1 99 ? 25.549 -5.090 -14.979 1.00 65.12 99 ASN A C 1
ATOM 692 O O . ASN A 1 99 ? 26.520 -5.041 -14.227 1.00 65.12 99 ASN A O 1
ATOM 696 N N . ASP A 1 100 ? 25.461 -4.318 -16.068 1.00 77.31 100 ASP A N 1
ATOM 697 C CA . ASP A 1 100 ? 26.488 -3.350 -16.468 1.00 77.31 100 ASP A CA 1
ATOM 698 C C . ASP A 1 100 ? 26.563 -2.159 -15.480 1.00 77.31 100 ASP A C 1
ATOM 700 O O . ASP A 1 100 ? 25.607 -1.376 -15.382 1.00 77.31 100 ASP A O 1
ATOM 704 N N . PRO A 1 101 ? 27.694 -1.966 -14.771 1.00 75.38 101 PRO A N 1
ATOM 705 C CA . PRO A 1 101 ? 27.839 -0.916 -13.766 1.00 75.38 101 PRO A CA 1
ATOM 706 C C . PRO A 1 101 ? 27.687 0.504 -14.330 1.00 75.38 101 PRO A C 1
ATOM 708 O O . PRO A 1 101 ? 27.176 1.380 -13.631 1.00 75.38 101 PRO A O 1
ATOM 711 N N . GLN A 1 102 ? 28.069 0.753 -15.586 1.00 81.88 102 GLN A N 1
ATOM 712 C CA . GLN A 1 102 ? 27.943 2.077 -16.201 1.00 81.88 102 GLN A CA 1
ATOM 713 C C . GLN A 1 102 ? 26.482 2.404 -16.514 1.00 81.88 102 GLN A C 1
ATOM 715 O O . GLN A 1 102 ? 26.015 3.507 -16.217 1.00 81.88 102 GLN A O 1
ATOM 720 N N . LEU A 1 103 ? 25.724 1.436 -17.034 1.00 73.38 103 LEU A N 1
ATOM 721 C CA . LEU A 1 103 ? 24.285 1.609 -17.247 1.00 73.38 103 LEU A CA 1
ATOM 722 C C . LEU A 1 103 ? 23.533 1.807 -15.930 1.00 73.38 103 LEU A C 1
ATOM 724 O O . LEU A 1 103 ? 22.615 2.629 -15.873 1.00 73.38 103 LEU A O 1
ATOM 728 N N . LEU A 1 104 ? 23.927 1.100 -14.867 1.00 71.06 104 LEU A N 1
ATOM 729 C CA . LEU A 1 104 ? 23.326 1.269 -13.543 1.00 71.06 104 LEU A CA 1
ATOM 730 C C . LEU A 1 104 ? 23.563 2.681 -12.978 1.00 71.06 104 LEU A C 1
ATOM 732 O O . LEU A 1 104 ? 22.634 3.266 -12.411 1.00 71.06 104 LEU A O 1
ATOM 736 N N . GLN A 1 105 ? 24.761 3.242 -13.183 1.00 76.44 105 GLN A N 1
ATOM 737 C CA . GLN A 1 105 ? 25.131 4.604 -12.782 1.00 76.44 105 GLN A CA 1
ATOM 738 C C . GLN A 1 105 ? 24.323 5.669 -13.543 1.00 76.44 105 GLN A C 1
ATOM 740 O O . GL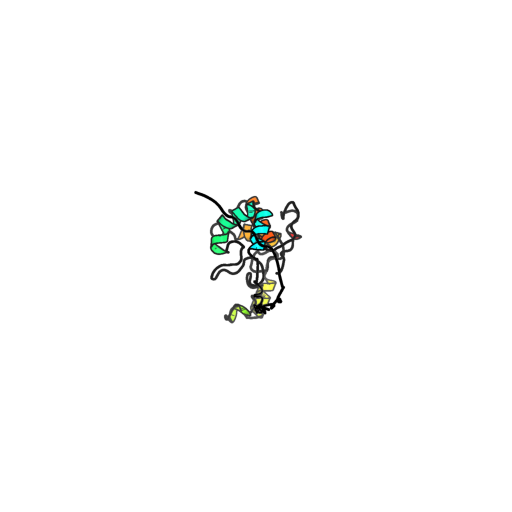N A 1 105 ? 23.756 6.570 -12.925 1.00 76.44 105 GLN A O 1
ATOM 745 N N . ILE A 1 106 ? 24.219 5.547 -14.872 1.00 76.69 106 ILE A N 1
ATOM 746 C CA . ILE A 1 106 ? 23.469 6.488 -15.725 1.00 76.69 106 ILE A CA 1
ATOM 747 C C . ILE A 1 106 ? 21.994 6.495 -15.335 1.00 76.69 106 ILE A C 1
ATOM 749 O O . ILE A 1 106 ? 21.398 7.549 -15.124 1.00 76.69 106 ILE A O 1
ATOM 753 N N . GLN A 1 107 ? 21.408 5.310 -15.186 1.00 70.75 107 GLN A N 1
ATOM 754 C CA . GLN A 1 107 ? 20.029 5.180 -14.743 1.00 70.75 107 GLN A CA 1
ATOM 755 C C . GLN A 1 107 ? 19.829 5.806 -13.358 1.00 70.75 107 GLN A C 1
ATOM 757 O O . GLN A 1 107 ? 18.817 6.463 -13.165 1.00 70.75 107 GLN A O 1
ATOM 762 N N . ALA A 1 108 ? 20.761 5.638 -12.405 1.00 68.00 108 ALA A N 1
ATOM 763 C CA . ALA A 1 108 ? 20.683 6.261 -11.075 1.00 68.00 108 ALA A CA 1
ATOM 764 C C . ALA A 1 108 ? 20.672 7.797 -11.139 1.00 68.00 108 ALA A C 1
ATOM 766 O O . ALA A 1 108 ? 19.907 8.429 -10.418 1.00 68.00 108 ALA A O 1
ATOM 767 N N . GLN A 1 109 ? 21.473 8.384 -12.029 1.00 72.12 109 GLN A N 1
ATOM 768 C CA . GLN A 1 109 ? 21.580 9.835 -12.213 1.00 72.12 109 GLN A CA 1
ATOM 769 C C . GLN A 1 109 ? 20.405 10.434 -12.998 1.00 72.12 109 GLN A C 1
ATOM 771 O O . GLN A 1 109 ? 20.024 11.574 -12.757 1.00 72.12 109 GLN A O 1
ATOM 776 N N . ALA A 1 110 ? 19.814 9.672 -13.919 1.00 69.56 110 ALA A N 1
ATOM 777 C CA . ALA A 1 110 ? 18.692 10.112 -14.744 1.00 69.56 110 ALA A CA 1
ATOM 778 C C . ALA A 1 110 ? 17.322 9.981 -14.049 1.00 69.56 110 ALA A C 1
ATOM 780 O O . ALA A 1 110 ? 16.297 10.281 -14.667 1.00 69.56 110 ALA A O 1
ATOM 781 N N . ARG A 1 111 ? 17.265 9.515 -12.787 1.00 61.81 111 ARG A N 1
ATOM 782 C CA . ARG A 1 111 ? 15.989 9.324 -12.082 1.00 61.81 111 ARG A CA 1
ATOM 783 C C . ARG A 1 111 ? 15.391 10.656 -11.626 1.00 61.81 111 ARG A C 1
ATOM 785 O O . ARG A 1 111 ? 16.031 11.368 -10.853 1.00 61.81 111 ARG A O 1
ATOM 792 N N . PRO A 1 112 ? 14.131 10.956 -11.988 1.00 54.38 112 PRO A N 1
ATOM 793 C CA . PRO A 1 112 ? 13.389 12.018 -11.330 1.00 54.38 112 PRO A CA 1
ATOM 794 C C . PRO A 1 112 ? 13.135 11.634 -9.867 1.00 54.38 112 PRO A C 1
ATOM 796 O O . PRO A 1 112 ? 12.681 10.522 -9.582 1.00 54.38 112 PRO A O 1
ATOM 799 N N . ALA A 1 113 ? 13.381 12.558 -8.937 1.00 45.25 113 ALA A N 1
ATOM 800 C CA . ALA A 1 113 ? 12.981 12.382 -7.545 1.00 45.25 113 ALA A CA 1
ATOM 801 C C . ALA A 1 113 ? 11.457 12.152 -7.465 1.00 45.25 113 ALA A C 1
ATOM 803 O O . ALA A 1 113 ? 10.682 12.915 -8.038 1.00 45.25 113 ALA A O 1
ATOM 804 N N . GLY A 1 114 ? 11.029 11.087 -6.779 1.00 43.31 114 GLY A N 1
ATOM 805 C CA . GLY A 1 114 ? 9.610 10.732 -6.629 1.00 43.31 114 GLY A CA 1
ATOM 806 C C . GLY A 1 114 ? 9.011 9.887 -7.762 1.00 43.31 114 GLY A C 1
ATOM 807 O O . GLY A 1 114 ? 7.808 9.628 -7.754 1.00 43.31 114 GLY A O 1
ATOM 808 N N . ALA A 1 115 ? 9.811 9.436 -8.734 1.00 50.69 115 ALA A N 1
ATOM 809 C CA . ALA A 1 115 ? 9.338 8.512 -9.759 1.00 50.69 115 ALA A CA 1
ATOM 810 C C . ALA A 1 115 ? 8.998 7.140 -9.137 1.00 50.69 115 ALA A C 1
ATOM 812 O O . ALA A 1 115 ? 9.840 6.506 -8.510 1.00 50.69 115 ALA A O 1
ATOM 813 N N . ALA A 1 116 ? 7.764 6.666 -9.331 1.00 49.72 116 ALA A N 1
ATOM 814 C CA . ALA A 1 116 ? 7.231 5.433 -8.742 1.00 49.72 116 ALA A CA 1
ATOM 815 C C . ALA A 1 116 ? 7.762 4.150 -9.421 1.00 49.72 116 ALA A C 1
ATOM 817 O O . ALA A 1 116 ? 6.988 3.292 -9.844 1.00 49.72 116 ALA A O 1
ATOM 818 N N . TRP A 1 117 ? 9.081 4.022 -9.579 1.00 52.53 117 TRP A N 1
ATOM 819 C CA . TRP A 1 117 ? 9.687 2.935 -10.345 1.00 52.53 117 TRP A CA 1
ATOM 820 C C . TRP A 1 117 ? 10.817 2.243 -9.578 1.00 52.53 117 TRP A C 1
ATOM 822 O O . TRP A 1 117 ? 11.966 2.672 -9.613 1.00 52.53 117 TRP A O 1
ATOM 832 N N . ARG A 1 118 ? 10.471 1.085 -8.993 1.00 54.00 118 ARG A N 1
ATOM 833 C CA . ARG A 1 118 ? 11.365 0.008 -8.511 1.00 54.00 118 ARG A CA 1
ATOM 834 C C . ARG A 1 118 ? 12.299 0.330 -7.336 1.00 54.00 118 ARG A C 1
ATOM 836 O O . ARG A 1 118 ? 13.088 -0.533 -6.966 1.00 54.00 118 ARG A O 1
ATOM 843 N N . ASP A 1 119 ? 12.187 1.504 -6.727 1.00 57.00 119 ASP A N 1
ATOM 844 C CA . ASP A 1 119 ? 12.786 1.752 -5.415 1.00 57.00 119 ASP A CA 1
ATOM 845 C C . ASP A 1 119 ? 11.930 1.092 -4.317 1.00 57.00 119 ASP A C 1
ATOM 847 O O . ASP A 1 119 ? 10.699 1.080 -4.435 1.00 57.00 119 ASP A O 1
ATOM 851 N N . PRO A 1 120 ? 12.534 0.541 -3.245 1.00 65.94 120 PRO A N 1
ATOM 852 C CA . PRO A 1 120 ? 11.772 0.038 -2.108 1.00 65.94 120 PRO A CA 1
ATOM 853 C C . PRO A 1 120 ? 10.890 1.142 -1.531 1.00 65.94 120 PRO A C 1
ATOM 855 O O . PRO A 1 120 ? 11.370 2.250 -1.285 1.00 65.94 120 PRO A O 1
ATOM 858 N N . PHE A 1 121 ? 9.620 0.839 -1.271 1.00 80.00 121 PHE A N 1
ATOM 859 C CA . PHE A 1 121 ? 8.740 1.761 -0.562 1.00 80.00 121 PHE A CA 1
ATOM 860 C C . PHE A 1 121 ? 9.300 1.997 0.846 1.00 80.00 121 PHE A C 1
ATOM 862 O O . PHE A 1 121 ? 9.376 1.071 1.655 1.00 80.00 121 PHE A O 1
ATOM 869 N N . ARG A 1 122 ? 9.732 3.228 1.134 1.00 82.25 122 ARG A N 1
ATOM 870 C CA . ARG A 1 122 ? 10.304 3.596 2.438 1.00 82.25 122 ARG A CA 1
ATOM 871 C C . ARG A 1 122 ? 9.211 4.077 3.375 1.00 82.25 122 ARG A C 1
ATOM 873 O O . ARG A 1 122 ? 9.255 3.807 4.572 1.00 82.25 122 ARG A O 1
ATOM 880 N N . THR A 1 123 ? 8.223 4.766 2.815 1.00 88.12 123 THR A N 1
ATOM 881 C CA . THR A 1 123 ? 7.158 5.438 3.551 1.00 88.12 123 THR A CA 1
ATOM 882 C C . THR A 1 123 ? 5.773 5.053 3.044 1.00 88.12 123 THR A C 1
ATOM 884 O O . THR A 1 123 ? 5.606 4.570 1.921 1.00 88.12 123 THR A O 1
ATOM 887 N N . ALA A 1 124 ? 4.751 5.323 3.856 1.00 92.06 124 ALA A N 1
ATOM 888 C CA . ALA A 1 124 ? 3.356 5.219 3.436 1.00 92.06 124 ALA A CA 1
ATOM 889 C C . ALA A 1 124 ? 3.057 6.093 2.204 1.00 92.06 124 ALA A C 1
ATOM 891 O O . ALA A 1 124 ? 2.233 5.718 1.368 1.00 92.06 124 ALA A O 1
ATOM 892 N N . GLN A 1 125 ? 3.742 7.234 2.071 1.00 91.12 125 GLN A N 1
ATOM 893 C CA . GLN A 1 125 ? 3.591 8.126 0.925 1.00 91.12 125 GLN A CA 1
ATOM 894 C C . GLN A 1 125 ? 4.069 7.466 -0.372 1.00 91.12 125 GLN A C 1
ATOM 896 O O . GLN A 1 125 ? 3.377 7.562 -1.383 1.00 91.12 125 GLN A O 1
ATOM 901 N N . ASP A 1 126 ? 5.203 6.763 -0.343 1.00 86.00 126 ASP A N 1
ATOM 902 C CA . ASP A 1 126 ? 5.737 6.078 -1.528 1.00 86.00 126 ASP A CA 1
ATOM 903 C C . ASP A 1 126 ? 4.747 5.022 -2.033 1.00 86.00 126 ASP A C 1
ATOM 905 O O . ASP A 1 126 ? 4.461 4.936 -3.231 1.00 86.00 126 ASP A O 1
ATOM 909 N N . LEU A 1 127 ? 4.168 4.262 -1.097 1.00 90.12 127 LEU A N 1
ATOM 910 C CA . LEU A 1 127 ? 3.166 3.250 -1.409 1.00 90.12 127 LEU A CA 1
ATOM 911 C C . LEU A 1 127 ? 1.891 3.879 -1.988 1.00 90.12 127 LEU A C 1
ATOM 913 O O . LEU A 1 127 ? 1.379 3.391 -2.993 1.00 90.12 127 LEU A O 1
ATOM 917 N N . TYR A 1 128 ? 1.396 4.976 -1.403 1.00 92.94 128 TYR A N 1
ATOM 918 C CA . TYR A 1 128 ? 0.230 5.693 -1.928 1.00 92.94 128 TYR A CA 1
ATOM 919 C C . TYR A 1 128 ? 0.463 6.192 -3.358 1.00 92.94 128 TYR A C 1
ATOM 921 O O . TYR A 1 128 ? -0.378 5.974 -4.230 1.00 92.94 128 TYR A O 1
ATOM 929 N N . VAL A 1 129 ? 1.603 6.846 -3.608 1.00 88.88 129 VAL A N 1
ATOM 930 C CA . VAL A 1 129 ? 1.943 7.399 -4.928 1.00 88.88 129 VAL A CA 1
ATOM 931 C C . VAL A 1 129 ? 1.970 6.291 -5.974 1.00 88.88 129 VAL A C 1
ATOM 933 O O . VAL A 1 129 ? 1.381 6.445 -7.046 1.00 88.88 129 VAL A O 1
ATOM 936 N N . PHE A 1 130 ? 2.592 5.156 -5.653 1.00 87.69 130 PHE A N 1
ATOM 937 C CA . PHE A 1 130 ? 2.633 4.016 -6.557 1.00 87.69 130 PHE A CA 1
ATOM 938 C C . PHE A 1 130 ? 1.250 3.424 -6.805 1.00 87.69 130 PHE A C 1
ATOM 940 O O . PHE A 1 130 ? 0.870 3.240 -7.959 1.00 87.69 130 PHE A O 1
ATOM 947 N N . LEU A 1 131 ? 0.479 3.156 -5.747 1.00 90.19 131 LEU A N 1
ATOM 948 C CA . LEU A 1 131 ? -0.853 2.579 -5.893 1.00 90.19 131 LEU A CA 1
ATOM 949 C C . LEU A 1 131 ? -1.751 3.481 -6.736 1.00 90.19 131 LEU A C 1
ATOM 951 O O . LEU A 1 131 ? -2.363 3.010 -7.685 1.00 90.19 131 LEU A O 1
ATOM 955 N N . ASN A 1 132 ? -1.758 4.783 -6.456 1.00 90.06 132 ASN A N 1
ATOM 956 C CA . ASN A 1 132 ? -2.566 5.743 -7.194 1.00 90.06 132 ASN A CA 1
ATOM 957 C C . ASN A 1 132 ? -2.160 5.850 -8.674 1.00 90.06 132 ASN A C 1
ATOM 959 O O . ASN A 1 132 ? -3.014 6.065 -9.527 1.00 90.06 132 ASN A O 1
ATOM 963 N N . ALA A 1 133 ? -0.870 5.722 -8.992 1.00 86.12 133 ALA A N 1
ATOM 964 C CA . ALA A 1 133 ? -0.372 5.914 -10.353 1.00 86.12 133 ALA A CA 1
ATOM 965 C C . ALA A 1 133 ? -0.346 4.634 -11.199 1.00 86.12 133 ALA A C 1
ATOM 967 O O . ALA A 1 133 ? -0.417 4.720 -12.421 1.00 86.12 133 ALA A O 1
ATOM 968 N N . GLN A 1 134 ? -0.188 3.465 -10.575 1.00 85.62 134 GLN A N 1
ATOM 969 C CA . GLN A 1 134 ? 0.155 2.220 -11.272 1.00 85.62 134 GLN A CA 1
ATOM 970 C C . GLN A 1 134 ? -0.813 1.071 -10.983 1.00 85.62 134 GLN A C 1
ATOM 972 O O . GLN A 1 134 ? -0.769 0.059 -11.683 1.00 85.62 134 GLN A O 1
ATOM 977 N N . MET A 1 135 ? -1.677 1.200 -9.970 1.00 89.50 135 MET A N 1
ATOM 978 C CA . MET A 1 135 ? -2.572 0.126 -9.550 1.00 89.50 135 MET A CA 1
ATOM 979 C C . MET A 1 135 ? -4.047 0.559 -9.496 1.00 89.50 135 MET A C 1
ATOM 981 O O . MET A 1 135 ? -4.358 1.731 -9.278 1.00 89.50 135 MET A O 1
ATOM 985 N N . PRO A 1 136 ? -4.977 -0.395 -9.672 1.00 90.56 136 PRO A N 1
ATOM 986 C CA . PRO A 1 136 ? -4.763 -1.746 -10.211 1.00 90.56 136 PRO A CA 1
ATOM 987 C C . PRO A 1 136 ? -4.251 -1.714 -11.664 1.00 90.56 136 PRO A C 1
ATOM 989 O O . PRO A 1 136 ? -4.561 -0.786 -12.404 1.00 90.56 136 PRO A O 1
ATOM 992 N N . LYS A 1 137 ? -3.452 -2.705 -12.086 1.00 84.31 137 LYS A N 1
ATOM 993 C CA . LYS A 1 137 ? -2.716 -2.687 -13.373 1.00 84.31 137 LYS A CA 1
ATOM 994 C C . LYS A 1 137 ? -3.604 -2.462 -14.609 1.00 84.31 137 LYS A C 1
ATOM 996 O O . LYS A 1 137 ? -3.163 -1.878 -15.591 1.00 84.31 137 LYS A O 1
ATOM 1001 N N . ASP A 1 138 ? -4.835 -2.950 -14.575 1.00 85.44 138 ASP A N 1
ATOM 1002 C CA . ASP A 1 138 ? -5.827 -2.842 -15.647 1.00 85.44 138 ASP A CA 1
ATOM 1003 C C . ASP A 1 138 ? -6.582 -1.503 -15.658 1.00 85.44 138 ASP A C 1
ATOM 1005 O O . ASP A 1 138 ? -7.240 -1.168 -16.641 1.00 85.44 138 ASP A O 1
ATOM 1009 N N . ARG A 1 139 ? -6.491 -0.728 -14.573 1.00 88.31 139 ARG A N 1
ATOM 1010 C CA . ARG A 1 139 ? -7.292 0.479 -14.343 1.00 88.31 139 ARG A CA 1
ATOM 1011 C C . ARG A 1 139 ? -6.599 1.461 -13.394 1.00 88.31 139 ARG A C 1
ATOM 1013 O O . ARG A 1 139 ? -7.198 1.956 -12.438 1.00 88.31 139 ARG A O 1
ATOM 1020 N N . ALA A 1 140 ? -5.322 1.727 -13.660 1.00 86.44 140 ALA A N 1
ATOM 1021 C CA . ALA A 1 140 ? -4.499 2.606 -12.837 1.00 86.44 140 ALA A CA 1
ATOM 1022 C C . ALA A 1 140 ? -5.126 4.006 -12.716 1.00 86.44 140 ALA A C 1
ATOM 1024 O O . ALA A 1 140 ? -5.677 4.538 -13.682 1.00 86.44 140 ALA A O 1
ATOM 1025 N N . GLY A 1 141 ? -5.084 4.583 -11.512 1.00 83.25 141 GLY A N 1
ATOM 1026 C CA . GLY A 1 141 ? -5.681 5.892 -11.221 1.00 83.25 141 GLY A CA 1
ATOM 1027 C C . GLY A 1 141 ? -7.208 5.913 -11.119 1.00 83.25 141 GLY A C 1
ATOM 1028 O O . GLY A 1 141 ? -7.780 6.983 -10.930 1.00 83.25 141 GLY A O 1
ATOM 1029 N N . GLN A 1 142 ? -7.886 4.763 -11.223 1.00 90.00 142 GLN A N 1
ATOM 1030 C CA . GLN A 1 142 ? -9.350 4.691 -11.117 1.00 90.00 142 GLN A CA 1
ATOM 1031 C C . GLN A 1 142 ? -9.856 4.295 -9.724 1.00 90.00 142 GLN A C 1
ATOM 1033 O O . GLN A 1 142 ? -11.067 4.322 -9.491 1.00 90.00 142 GLN A O 1
ATOM 1038 N N . LEU A 1 143 ? -8.970 3.895 -8.807 1.00 93.06 143 LEU A N 1
ATOM 1039 C CA . LEU A 1 143 ? -9.352 3.634 -7.420 1.00 93.06 143 LEU A CA 1
ATOM 1040 C C . LEU A 1 143 ? -9.623 4.971 -6.715 1.00 93.06 143 LEU A C 1
ATOM 1042 O O . LEU A 1 143 ? -8.872 5.933 -6.883 1.00 93.06 143 LEU A O 1
ATOM 1046 N N . LYS A 1 144 ? -10.706 5.057 -5.932 1.00 95.81 144 LYS A N 1
ATOM 1047 C CA . LYS A 1 144 ? -11.010 6.280 -5.177 1.00 95.81 144 LYS A CA 1
ATOM 1048 C C . LYS A 1 144 ? -9.885 6.549 -4.185 1.00 95.81 144 LYS A C 1
ATOM 1050 O O . LYS A 1 144 ? -9.398 5.627 -3.542 1.00 95.81 144 LYS A O 1
ATOM 1055 N N . GLN A 1 145 ? -9.553 7.819 -3.966 1.00 95.75 145 GLN A N 1
ATOM 1056 C CA . GLN A 1 145 ? -8.488 8.200 -3.034 1.00 95.75 145 GLN A CA 1
ATOM 1057 C C . GLN A 1 145 ? -8.665 7.597 -1.629 1.00 95.75 145 GLN A C 1
ATOM 1059 O O . GLN A 1 145 ? -7.690 7.145 -1.032 1.00 95.75 145 GLN A O 1
ATOM 1064 N N . ALA A 1 146 ? -9.896 7.568 -1.107 1.00 96.62 146 ALA A N 1
ATOM 1065 C CA . ALA A 1 146 ? -10.189 6.957 0.189 1.00 96.62 146 ALA A CA 1
ATOM 1066 C C . ALA A 1 146 ? -9.872 5.451 0.208 1.00 96.62 146 ALA A C 1
ATOM 1068 O O . ALA A 1 146 ? -9.283 4.962 1.169 1.00 96.62 146 ALA A O 1
ATOM 1069 N N . ASP A 1 147 ? -10.188 4.737 -0.874 1.00 97.81 147 ASP A N 1
ATOM 1070 C CA . ASP A 1 147 ? -9.904 3.307 -1.012 1.00 97.81 147 ASP A CA 1
ATOM 1071 C C . ASP A 1 147 ? -8.397 3.058 -1.174 1.00 97.81 147 ASP A C 1
ATOM 1073 O O . ASP A 1 147 ? -7.857 2.130 -0.575 1.00 97.81 147 ASP A O 1
ATOM 1077 N N . THR A 1 148 ? -7.683 3.932 -1.891 1.00 97.38 148 THR A N 1
ATOM 1078 C CA . THR A 1 148 ? -6.217 3.883 -1.983 1.00 97.38 148 THR A CA 1
ATOM 1079 C C . THR A 1 148 ? -5.574 4.025 -0.603 1.00 97.38 148 THR A C 1
ATOM 1081 O O . THR A 1 148 ? -4.720 3.219 -0.239 1.00 97.38 148 THR A O 1
ATOM 1084 N N . TRP A 1 149 ? -6.003 4.999 0.208 1.00 97.88 149 TRP A N 1
ATOM 1085 C CA . TRP A 1 149 ? -5.505 5.146 1.580 1.00 97.88 149 TRP A CA 1
ATOM 1086 C C . TRP A 1 149 ? -5.894 3.976 2.482 1.00 97.88 149 TRP A C 1
ATOM 1088 O O . TRP A 1 149 ? -5.087 3.569 3.319 1.00 97.88 149 TRP A O 1
ATOM 1098 N N . ALA A 1 150 ? -7.087 3.406 2.312 1.00 98.12 150 ALA A N 1
ATOM 1099 C CA . ALA A 1 150 ? -7.494 2.218 3.052 1.00 98.12 150 ALA A CA 1
ATOM 1100 C C . ALA A 1 150 ? -6.539 1.046 2.762 1.00 98.12 150 ALA A C 1
ATOM 1102 O O . ALA A 1 150 ? -6.029 0.425 3.694 1.00 98.12 150 ALA A O 1
ATOM 1103 N N . VAL A 1 151 ? -6.209 0.807 1.487 1.00 97.81 151 VAL A N 1
ATOM 1104 C CA . VAL A 1 151 ? -5.243 -0.227 1.083 1.00 97.81 151 VAL A CA 1
ATOM 1105 C C . VAL A 1 151 ? -3.841 0.053 1.630 1.00 97.81 151 VAL A C 1
ATOM 1107 O O . VAL A 1 151 ? -3.198 -0.864 2.137 1.00 97.81 151 VAL A O 1
ATOM 1110 N N . VAL A 1 152 ? -3.368 1.304 1.586 1.00 96.94 152 VAL A N 1
ATOM 1111 C CA . VAL A 1 152 ? -2.076 1.693 2.184 1.00 96.94 152 VAL A CA 1
ATOM 1112 C C . VAL A 1 152 ? -2.043 1.342 3.672 1.00 96.94 152 VAL A C 1
ATOM 1114 O O . VAL A 1 152 ? -1.109 0.685 4.125 1.00 96.94 152 VAL A O 1
ATOM 1117 N N . ASN A 1 153 ? -3.075 1.726 4.427 1.00 97.88 153 ASN A N 1
ATOM 1118 C CA . ASN A 1 153 ? -3.180 1.428 5.855 1.00 97.88 153 ASN A CA 1
ATOM 1119 C C . ASN A 1 153 ? -3.188 -0.073 6.138 1.00 97.88 153 ASN A C 1
ATOM 1121 O O . ASN A 1 153 ? -2.465 -0.534 7.020 1.00 97.88 153 ASN A O 1
ATOM 1125 N N . PHE A 1 154 ? -3.951 -0.841 5.361 1.00 97.88 154 PHE A N 1
ATOM 1126 C CA . PHE A 1 154 ? -3.965 -2.292 5.480 1.00 97.88 154 PHE A CA 1
ATOM 1127 C C . PHE A 1 154 ? -2.582 -2.897 5.228 1.00 97.88 154 PHE A C 1
ATOM 1129 O O . PHE A 1 154 ? -2.090 -3.650 6.062 1.00 97.88 154 PHE A O 1
ATOM 1136 N N . MET A 1 155 ? -1.901 -2.518 4.145 1.00 95.56 155 MET A N 1
ATOM 1137 C CA . MET A 1 155 ? -0.576 -3.057 3.825 1.00 95.56 155 MET A CA 1
ATOM 1138 C C . MET A 1 155 ? 0.489 -2.687 4.862 1.00 95.56 155 MET A C 1
ATOM 1140 O O . MET A 1 155 ? 1.345 -3.511 5.188 1.00 95.56 155 MET A O 1
ATOM 1144 N N . LEU A 1 156 ? 0.424 -1.481 5.425 1.00 94.56 156 LEU A N 1
ATOM 1145 C CA . LEU A 1 156 ? 1.277 -1.066 6.539 1.00 94.56 156 LEU A CA 1
ATOM 1146 C C . LEU A 1 156 ? 1.003 -1.898 7.796 1.00 94.56 156 LEU A C 1
ATOM 1148 O O . LEU A 1 156 ? 1.942 -2.380 8.429 1.00 94.56 156 LEU A O 1
ATOM 1152 N N . ALA A 1 157 ? -0.270 -2.108 8.136 1.00 94.94 157 ALA A N 1
ATOM 1153 C CA . ALA A 1 157 ? -0.673 -2.908 9.288 1.00 94.94 157 ALA A CA 1
ATOM 1154 C C . ALA A 1 157 ? -0.253 -4.377 9.137 1.00 94.94 157 ALA A C 1
ATOM 1156 O O . ALA A 1 157 ? 0.304 -4.951 10.083 1.00 94.94 157 ALA A O 1
ATOM 1157 N N . VAL A 1 158 ? -0.429 -4.943 7.932 1.00 94.06 158 VAL A N 1
ATOM 1158 C CA . VAL A 1 158 ? 0.073 -6.272 7.559 1.00 94.06 158 VAL A CA 1
ATOM 1159 C C . VAL A 1 158 ? 1.568 -6.311 7.801 1.00 94.06 158 VAL A C 1
ATOM 1161 O O . VAL A 1 158 ? 2.017 -7.230 8.467 1.00 94.06 158 VAL A O 1
ATOM 1164 N N . GLN A 1 159 ? 2.318 -5.285 7.380 1.00 90.00 159 GLN A N 1
ATOM 1165 C CA . GLN A 1 159 ? 3.756 -5.173 7.639 1.00 90.00 159 GLN A CA 1
ATOM 1166 C C . GLN A 1 159 ? 4.145 -4.821 9.083 1.00 90.00 159 GLN A C 1
ATOM 1168 O O . GLN A 1 159 ? 5.325 -4.664 9.385 1.00 90.00 159 GLN A O 1
ATOM 1173 N N . GLY A 1 160 ? 3.188 -4.737 10.006 1.00 89.75 160 GLY A N 1
ATOM 1174 C CA . GLY A 1 160 ? 3.473 -4.438 11.409 1.00 89.75 160 GLY A CA 1
ATOM 1175 C C . GLY A 1 160 ? 3.961 -3.011 11.643 1.00 89.75 160 GLY A C 1
ATOM 1176 O O . GLY A 1 160 ? 4.633 -2.757 12.640 1.00 89.75 160 GLY A O 1
ATOM 1177 N N . ALA A 1 161 ? 3.649 -2.081 10.736 1.00 89.31 161 ALA A N 1
ATOM 1178 C CA . ALA A 1 161 ? 3.947 -0.671 10.932 1.00 89.31 161 ALA A CA 1
ATOM 1179 C C . ALA A 1 161 ? 3.171 -0.124 12.136 1.00 89.31 161 ALA A C 1
ATOM 1181 O O . ALA A 1 161 ? 2.015 -0.486 12.371 1.00 89.31 161 ALA A O 1
ATOM 1182 N N . ASN A 1 162 ? 3.795 0.792 12.876 1.00 85.94 162 ASN A N 1
ATOM 1183 C CA . ASN A 1 162 ? 3.115 1.512 13.942 1.00 85.94 162 ASN A CA 1
ATOM 1184 C C . ASN A 1 162 ? 2.266 2.635 13.334 1.00 85.94 162 ASN A C 1
ATOM 1186 O O . ASN A 1 162 ? 2.798 3.668 12.923 1.00 85.94 162 ASN A O 1
ATOM 1190 N N . LEU A 1 163 ? 0.956 2.412 13.237 1.00 90.75 163 LEU A N 1
ATOM 1191 C CA . LEU A 1 163 ? 0.016 3.385 12.691 1.00 90.75 163 LEU A CA 1
ATOM 1192 C C . LEU A 1 163 ? -0.619 4.218 13.812 1.00 90.75 163 LEU A C 1
ATOM 1194 O O . LEU A 1 163 ? -1.002 3.662 14.843 1.00 90.75 163 LEU A O 1
ATOM 1198 N N . PRO A 1 164 ? -0.791 5.538 13.618 1.00 92.31 164 PRO A N 1
ATOM 1199 C CA . PRO A 1 164 ? -1.621 6.335 14.514 1.00 92.31 164 PRO A CA 1
ATOM 1200 C C . PRO A 1 164 ? -3.082 5.870 14.437 1.00 92.31 164 PRO A C 1
ATOM 1202 O O . PRO A 1 164 ? -3.498 5.269 13.448 1.00 92.31 164 PRO A O 1
ATOM 1205 N N . SER A 1 165 ? -3.892 6.202 15.445 1.00 90.12 165 SER A N 1
ATOM 1206 C CA . SER A 1 165 ? -5.317 5.827 15.484 1.00 90.12 165 SER A CA 1
ATOM 1207 C C . SER A 1 165 ? -6.133 6.369 14.305 1.00 90.12 165 SER A C 1
ATOM 1209 O O . SER A 1 165 ? -7.140 5.779 13.933 1.00 90.12 165 SER A O 1
ATOM 1211 N N . THR A 1 166 ? -5.689 7.468 13.692 1.00 92.56 166 THR A N 1
ATOM 1212 C CA . THR A 1 166 ? -6.285 8.045 12.477 1.00 92.56 166 THR A CA 1
ATOM 1213 C C . THR A 1 166 ? -5.846 7.348 11.186 1.00 92.56 166 THR A C 1
ATOM 1215 O O . THR A 1 166 ? -6.343 7.689 10.117 1.00 92.56 166 THR A O 1
ATOM 1218 N N . GLY A 1 167 ? -4.874 6.435 11.257 1.00 94.69 167 GLY A N 1
ATOM 1219 C CA . GLY A 1 167 ? -4.193 5.857 10.104 1.00 94.69 167 GLY A CA 1
ATOM 1220 C C . GLY A 1 167 ? -3.222 6.815 9.396 1.00 94.69 167 GLY A C 1
ATOM 1221 O O . GLY A 1 167 ? -3.038 7.982 9.764 1.00 94.69 167 GLY A O 1
ATOM 1222 N N . ALA A 1 168 ? -2.570 6.287 8.366 1.00 96.31 168 ALA A N 1
ATOM 1223 C CA . ALA A 1 168 ? -1.800 7.025 7.380 1.00 96.31 168 ALA A CA 1
ATOM 1224 C C . ALA A 1 168 ? -2.725 7.801 6.431 1.00 96.31 168 ALA A C 1
ATOM 1226 O O . ALA A 1 168 ? -3.739 7.279 5.963 1.00 96.31 168 ALA A O 1
ATOM 1227 N N . GLY A 1 169 ? -2.331 9.030 6.114 1.00 96.19 169 GLY A N 1
ATOM 1228 C CA . GLY A 1 169 ? -2.998 9.909 5.164 1.00 96.19 169 GLY A CA 1
ATOM 1229 C C . GLY A 1 169 ? -2.084 11.058 4.725 1.00 96.19 169 GLY A C 1
ATOM 1230 O O . GLY A 1 169 ? -0.923 11.121 5.138 1.00 96.19 169 GLY A O 1
ATOM 1231 N N . PRO A 1 170 ? -2.588 12.016 3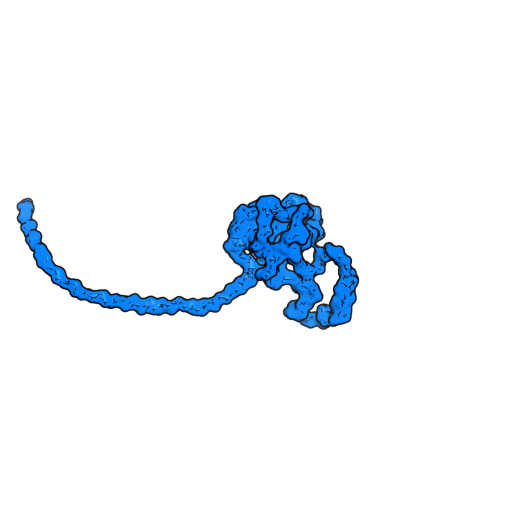.930 1.00 95.69 170 PRO A N 1
ATOM 1232 C CA . PRO A 1 170 ? -1.752 13.048 3.307 1.00 95.69 170 PRO A CA 1
ATOM 1233 C C . PRO A 1 170 ? -0.918 13.884 4.290 1.00 95.69 170 PRO A C 1
ATOM 1235 O O . PRO A 1 170 ? 0.155 14.358 3.938 1.00 95.69 170 PRO A O 1
ATOM 1238 N N . ALA A 1 171 ? -1.396 14.054 5.527 1.00 95.81 171 ALA A N 1
ATOM 1239 C CA . ALA A 1 171 ? -0.737 14.873 6.542 1.00 95.81 171 ALA A CA 1
ATOM 1240 C C . ALA A 1 171 ? 0.468 14.196 7.223 1.00 95.81 171 ALA A C 1
ATOM 1242 O O . ALA A 1 171 ? 1.290 14.888 7.818 1.00 95.81 171 ALA A O 1
ATOM 1243 N N . ASN A 1 172 ? 0.568 12.862 7.189 1.00 95.19 172 ASN A N 1
ATOM 1244 C CA . ASN A 1 172 ? 1.573 12.115 7.958 1.00 95.19 172 ASN A CA 1
ATOM 1245 C C . ASN A 1 172 ? 2.278 10.999 7.169 1.00 95.19 172 ASN A C 1
ATOM 1247 O O . ASN A 1 172 ? 3.232 10.410 7.678 1.00 95.19 172 ASN A O 1
ATOM 1251 N N . ALA A 1 173 ? 1.846 10.699 5.942 1.00 92.69 173 ALA A N 1
ATOM 1252 C CA . ALA A 1 173 ? 2.300 9.524 5.206 1.00 92.69 173 ALA A CA 1
ATOM 1253 C C . ALA A 1 173 ? 3.802 9.524 4.876 1.00 92.69 173 ALA A C 1
ATOM 1255 O O . ALA A 1 173 ? 4.409 8.457 4.819 1.00 92.69 173 ALA A O 1
ATOM 1256 N N . SER A 1 174 ? 4.425 10.692 4.709 1.00 90.25 174 SER A N 1
ATOM 1257 C CA . SER A 1 174 ? 5.876 10.806 4.503 1.00 90.25 174 SER A CA 1
ATOM 1258 C C . SER A 1 174 ? 6.694 10.467 5.755 1.00 90.25 174 SER A C 1
ATOM 1260 O O . SER A 1 174 ? 7.870 10.126 5.649 1.00 90.25 174 SER A O 1
ATOM 1262 N N . SER A 1 175 ? 6.084 10.521 6.941 1.00 89.31 175 SER A N 1
ATOM 1263 C CA . SER A 1 175 ? 6.742 10.231 8.220 1.00 89.31 175 SER A CA 1
ATOM 1264 C C . SER A 1 175 ? 6.537 8.787 8.684 1.00 89.31 175 SER A C 1
ATOM 1266 O O . SER A 1 175 ? 7.294 8.298 9.521 1.00 89.31 175 SER A O 1
ATOM 1268 N N . ILE A 1 176 ? 5.532 8.085 8.152 1.00 90.50 176 ILE A N 1
ATOM 1269 C CA . ILE A 1 176 ? 5.235 6.696 8.517 1.00 90.50 176 ILE A CA 1
ATOM 1270 C C . ILE A 1 176 ? 6.123 5.768 7.694 1.00 90.50 176 ILE A C 1
ATOM 1272 O O . ILE A 1 176 ? 5.919 5.609 6.492 1.00 90.50 176 ILE A O 1
ATOM 1276 N N . GLN A 1 177 ? 7.106 5.155 8.350 1.00 87.44 177 GLN A N 1
ATOM 1277 C CA . GLN A 1 177 ? 8.035 4.216 7.725 1.00 87.44 177 GLN A CA 1
ATOM 1278 C C . GLN A 1 177 ? 7.396 2.838 7.533 1.00 87.44 177 GLN A C 1
ATOM 1280 O O . GLN A 1 177 ? 6.646 2.363 8.390 1.00 87.44 177 GLN A O 1
ATOM 1285 N N . ILE A 1 178 ? 7.754 2.169 6.440 1.00 85.81 178 ILE A N 1
ATOM 1286 C CA . ILE A 1 178 ? 7.420 0.761 6.227 1.00 85.81 178 ILE A CA 1
ATOM 1287 C C . ILE A 1 178 ? 8.489 -0.106 6.909 1.00 85.81 178 ILE A C 1
ATOM 1289 O O . ILE A 1 178 ? 9.678 0.059 6.615 1.00 85.81 178 ILE A O 1
ATOM 1293 N N . PRO A 1 179 ? 8.113 -1.031 7.811 1.00 83.19 179 PRO A N 1
ATOM 1294 C CA . PRO A 1 179 ? 9.069 -1.943 8.427 1.00 83.19 179 PRO A CA 1
ATOM 1295 C C . PRO A 1 179 ? 9.812 -2.787 7.390 1.00 83.19 179 PRO A C 1
ATOM 1297 O O . PRO A 1 179 ? 9.213 -3.323 6.458 1.00 83.19 179 PRO A O 1
ATOM 1300 N N . ARG A 1 180 ? 11.125 -2.937 7.580 1.00 73.12 180 ARG A N 1
ATOM 1301 C CA . ARG A 1 180 ? 11.959 -3.861 6.803 1.00 73.12 180 ARG A CA 1
ATOM 1302 C C . ARG A 1 180 ? 12.081 -5.165 7.585 1.00 73.12 180 ARG A C 1
ATOM 1304 O O . ARG A 1 180 ? 12.956 -5.271 8.440 1.00 73.12 180 ARG A O 1
ATOM 1311 N N . ARG A 1 181 ? 11.165 -6.101 7.360 1.00 67.00 181 ARG A N 1
ATOM 1312 C CA . ARG A 1 181 ? 11.100 -7.383 8.075 1.00 67.00 181 ARG A CA 1
ATOM 1313 C C . ARG A 1 181 ? 10.910 -8.524 7.101 1.00 67.00 181 ARG A C 1
ATOM 1315 O O . ARG A 1 181 ? 10.012 -8.367 6.246 1.00 67.00 181 ARG A O 1
#

Sequence (181 aa):
MAPMSSRMVSRGLSLIAGPFVVLGLMGIGCAVTQMGATQDDLARATGQASQGADVFARECARCHGDRGQGVGSVPAILGPSALPEYPRSVVASNDPALNDPQLLQIQAQARPAGAAWRDPFRTAQDLYVFLNAQMPKDRAGQLKQADTWAVVNFMLAVQGANLPSTGAGPANASSIQIPRR

pLDDT: mean 77.27, std 17.49, range [43.31, 98.38]

Radius of gyration: 28.58 Å; chains: 1; bounding box: 66×79×75 Å

Secondary structure (DSSP, 8-state):
-----------------------------------S--HHHHHHHHHH-HHHHHHHHHHTHHHH-TTS---TTPPPSSSTTSSPPTTT-GGG---GGGS-HHHHHHHHHTPPTT--SSS---BHHHHHHHHHHH-STTSTT-S-HHHHHHHHHHHHHHTT----TT-S-TTTTTT-BPP--

Foldseek 3Di:
DDDDDDDDDDDDDDDDDDPPPPVPCPDPDPPPPPWAFDVVLLVQLCVLQVLLLVLCVVFPCVQQNSLSCGDDPGHRCAAPRRFQAQLRDPVPDPDPVSVDPVVSVVVVVPDDPLPLPRHHQFWLVSQLSNCQACPPVVDHNPDDSVNSQSNSQSNQSSQVWDADSVGDDPVCGVPGTRDHD